Protein AF-A0A9P4NKY1-F1 (afdb_monomer_lite)

Radius of gyration: 12.94 Å; chains: 1; bounding box: 26×34×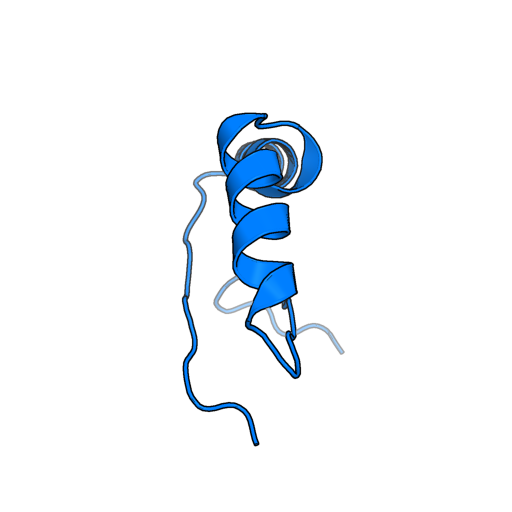28 Å

Foldseek 3Di:
DDDDDDDDDDPDPVRVCCLCPPDVVSVVVCVVVVVPDPDDDDDDDDPPDDDD

Organism: NCBI:txid1048955

Sequence (52 aa):
GITHAFIMEFESTGDRDYYVNTDPVHDEFKKLAGEILEKAIVMDYIDGVFRF

Structure (mmCIF, N/CA/C/O backbone):
data_AF-A0A9P4NKY1-F1
#
_entry.id   AF-A0A9P4NKY1-F1
#
loop_
_atom_site.group_PDB
_atom_site.id
_atom_site.type_symbol
_atom_site.label_atom_id
_atom_site.label_alt_id
_atom_site.label_comp_id
_atom_site.label_asym_id
_atom_site.label_entity_id
_atom_site.label_seq_id
_atom_site.pdbx_PDB_ins_code
_atom_site.Cartn_x
_atom_site.Cartn_y
_atom_site.Cartn_z
_atom_site.occupancy
_atom_site.B_iso_or_equiv
_atom_site.auth_seq_id
_atom_site.auth_comp_id
_atom_site.auth_asym_id
_atom_site.auth_atom_id
_atom_site.pdbx_PDB_model_num
ATOM 1 N N . GLY A 1 1 ? -14.399 -8.356 9.571 1.00 90.06 1 GLY A N 1
ATOM 2 C CA . GLY A 1 1 ? -13.827 -8.906 8.316 1.00 90.06 1 GLY A CA 1
ATOM 3 C C . GLY A 1 1 ? -13.221 -7.776 7.502 1.00 90.06 1 GLY A C 1
ATOM 4 O O . GLY A 1 1 ? -13.340 -6.641 7.937 1.00 90.06 1 GLY A O 1
ATOM 5 N N . ILE A 1 2 ? -12.581 -8.043 6.359 1.00 96.31 2 ILE A N 1
ATOM 6 C CA . ILE A 1 2 ? -12.146 -6.963 5.449 1.00 96.31 2 ILE A CA 1
ATOM 7 C C . ILE A 1 2 ? -13.379 -6.402 4.731 1.00 96.31 2 ILE A C 1
ATOM 9 O O . ILE A 1 2 ? -14.175 -7.178 4.209 1.00 96.31 2 ILE A O 1
ATOM 13 N N . THR A 1 3 ? -13.563 -5.080 4.756 1.00 97.31 3 THR A N 1
ATOM 14 C CA . THR A 1 3 ? -14.757 -4.402 4.212 1.00 97.31 3 THR A CA 1
ATOM 15 C C . THR A 1 3 ? -14.487 -3.645 2.916 1.00 97.31 3 THR A C 1
ATOM 17 O O . THR A 1 3 ? -15.397 -3.479 2.114 1.00 97.31 3 THR A O 1
ATOM 20 N N . HIS A 1 4 ? -13.245 -3.207 2.709 1.00 95.88 4 HIS A N 1
ATOM 21 C CA . HIS A 1 4 ? -12.802 -2.449 1.544 1.00 95.88 4 HIS A CA 1
ATOM 22 C C . HIS A 1 4 ? -11.451 -2.988 1.078 1.00 95.88 4 HIS A C 1
ATOM 24 O O . HIS A 1 4 ? -10.655 -3.468 1.890 1.00 95.88 4 HIS A O 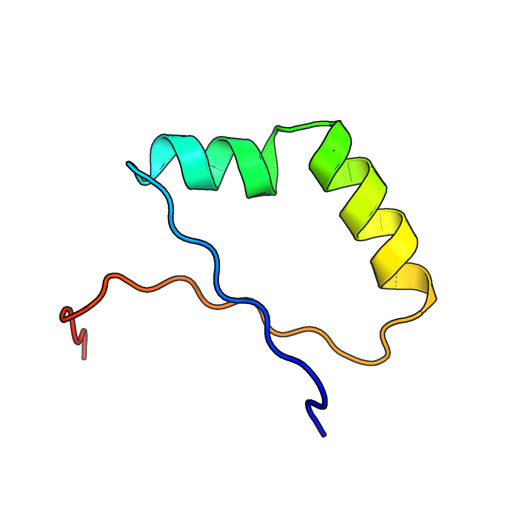1
ATOM 30 N N . ALA A 1 5 ? -11.196 -2.888 -0.222 1.00 95.69 5 ALA A N 1
ATOM 31 C CA . ALA A 1 5 ? -9.914 -3.200 -0.831 1.00 95.69 5 ALA A CA 1
ATOM 32 C C . ALA A 1 5 ? -9.564 -2.110 -1.845 1.00 95.69 5 ALA A C 1
ATOM 34 O O . ALA A 1 5 ? -10.443 -1.590 -2.532 1.00 95.69 5 ALA A O 1
ATOM 35 N N . PHE A 1 6 ? -8.276 -1.796 -1.933 1.00 95.25 6 PHE A N 1
ATOM 36 C CA . PHE A 1 6 ? -7.717 -0.871 -2.909 1.00 95.25 6 PHE A CA 1
ATOM 37 C C . PHE A 1 6 ? -6.644 -1.624 -3.690 1.00 95.25 6 PHE A C 1
ATOM 39 O O . PHE A 1 6 ? -5.800 -2.287 -3.088 1.00 95.25 6 PHE A O 1
ATOM 46 N N . ILE A 1 7 ? -6.701 -1.544 -5.017 1.00 95.12 7 ILE A N 1
ATOM 47 C CA . ILE A 1 7 ? -5.690 -2.104 -5.915 1.00 95.12 7 ILE A CA 1
ATOM 48 C C . ILE A 1 7 ? -4.960 -0.917 -6.532 1.00 95.12 7 ILE A C 1
ATOM 50 O O . ILE A 1 7 ? -5.600 0.019 -7.007 1.00 95.12 7 ILE A O 1
ATOM 54 N N . MET A 1 8 ? -3.633 -0.947 -6.476 1.00 95.31 8 MET A N 1
ATOM 55 C CA . MET A 1 8 ? -2.768 0.077 -7.048 1.00 95.31 8 MET A CA 1
ATOM 56 C C . MET A 1 8 ? -1.827 -0.594 -8.035 1.00 95.31 8 MET A C 1
ATOM 58 O O . MET A 1 8 ? -1.231 -1.624 -7.718 1.00 95.31 8 MET A O 1
ATOM 62 N N . GLU A 1 9 ? -1.704 -0.002 -9.213 1.00 96.75 9 GLU A N 1
ATO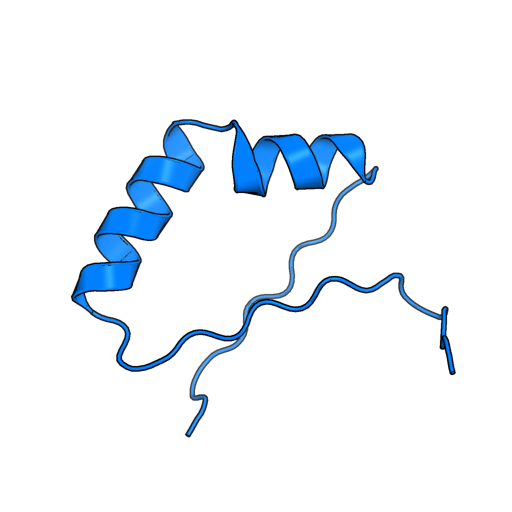M 63 C CA . GLU A 1 9 ? -0.773 -0.436 -10.246 1.00 96.75 9 GLU A CA 1
ATOM 64 C C . GLU A 1 9 ? 0.433 0.500 -10.255 1.00 96.75 9 GLU A C 1
ATOM 66 O O . GLU A 1 9 ? 0.299 1.711 -10.068 1.00 96.75 9 GLU A O 1
ATOM 71 N N . PHE A 1 10 ? 1.613 -0.073 -10.471 1.00 96.88 10 PHE A N 1
ATOM 72 C CA . PHE A 1 10 ? 2.875 0.652 -10.548 1.00 96.88 10 PHE A CA 1
ATOM 73 C C . PHE A 1 10 ? 3.618 0.216 -11.808 1.00 96.88 10 PHE A C 1
ATOM 75 O O . PHE A 1 10 ? 3.593 -0.965 -12.158 1.00 96.88 10 PHE A O 1
ATOM 82 N N . GLU A 1 11 ? 4.298 1.153 -12.473 1.00 96.88 11 GLU A N 1
ATOM 83 C CA . GLU A 1 11 ? 5.086 0.851 -13.678 1.00 96.88 11 GLU A CA 1
ATOM 84 C C . GLU A 1 11 ? 6.296 -0.041 -13.363 1.00 96.88 11 GL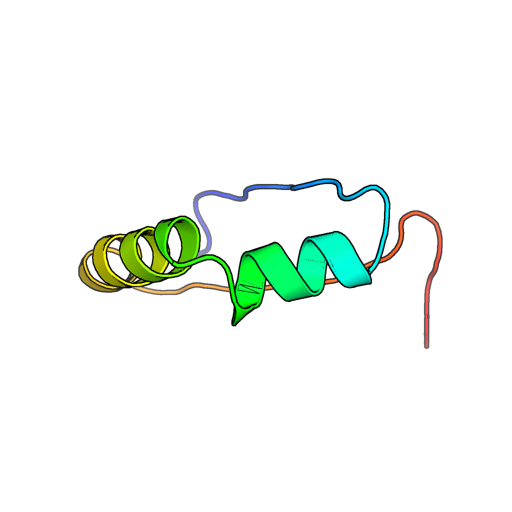U A C 1
ATOM 86 O O . GLU A 1 11 ? 6.697 -0.871 -14.181 1.00 96.88 11 GLU A O 1
ATOM 91 N N . SER A 1 12 ? 6.864 0.090 -12.160 1.00 96.31 12 SER A N 1
ATOM 92 C CA . SER A 1 12 ? 7.978 -0.729 -11.695 1.00 96.31 12 SER A CA 1
ATOM 93 C C . SER A 1 12 ? 7.910 -1.038 -10.197 1.00 96.31 12 SER A C 1
ATOM 95 O O . SER A 1 12 ? 7.226 -0.373 -9.416 1.00 96.31 12 SER A O 1
ATOM 97 N N . THR A 1 13 ? 8.693 -2.031 -9.761 1.00 95.88 13 THR A N 1
ATOM 98 C CA . THR A 1 13 ? 8.869 -2.320 -8.329 1.00 95.88 13 THR A CA 1
ATOM 99 C C . THR A 1 13 ? 9.507 -1.149 -7.581 1.00 95.88 13 THR A C 1
ATOM 101 O O . THR A 1 13 ? 9.210 -0.954 -6.409 1.00 95.88 13 THR A O 1
ATOM 104 N N . GLY A 1 14 ? 10.356 -0.358 -8.250 1.00 97.88 14 GLY A N 1
ATOM 105 C CA . GLY A 1 14 ? 10.983 0.825 -7.660 1.00 97.88 14 GLY A CA 1
ATOM 106 C C . GLY A 1 14 ? 9.972 1.923 -7.335 1.00 97.88 14 GLY A C 1
ATOM 107 O O . GLY A 1 14 ? 10.035 2.501 -6.252 1.00 97.88 14 GLY A O 1
ATOM 108 N N . ASP A 1 15 ? 8.998 2.152 -8.219 1.00 98.19 15 ASP A N 1
ATOM 109 C CA . ASP A 1 15 ? 7.942 3.150 -7.997 1.00 98.19 15 ASP A CA 1
ATOM 110 C C . ASP A 1 15 ? 7.043 2.753 -6.824 1.00 98.19 15 ASP A C 1
ATOM 112 O O . ASP A 1 15 ? 6.742 3.574 -5.956 1.00 98.19 15 ASP A O 1
ATOM 116 N N . ARG A 1 16 ? 6.683 1.465 -6.745 1.00 97.69 16 ARG A N 1
ATOM 117 C CA . ARG A 1 16 ? 5.970 0.903 -5.592 1.00 97.69 16 ARG A CA 1
ATOM 118 C C . ARG A 1 16 ? 6.776 1.070 -4.304 1.00 97.69 16 ARG A C 1
ATOM 120 O O . ARG A 1 16 ? 6.228 1.509 -3.295 1.00 97.69 16 ARG A O 1
ATOM 127 N N . ASP A 1 17 ? 8.059 0.710 -4.313 1.00 98.19 17 ASP A N 1
ATOM 128 C CA . ASP A 1 17 ? 8.902 0.765 -3.114 1.00 98.19 17 ASP A CA 1
ATOM 129 C C . ASP A 1 17 ? 9.075 2.201 -2.613 1.00 98.19 17 ASP A C 1
ATOM 131 O O . ASP A 1 17 ? 9.018 2.426 -1.401 1.00 98.19 17 ASP A O 1
ATOM 135 N N . TYR A 1 18 ? 9.211 3.166 -3.528 1.00 98.38 18 TYR A N 1
ATOM 136 C CA . TYR A 1 18 ? 9.194 4.587 -3.198 1.00 98.38 18 TYR A CA 1
ATOM 137 C C . TYR A 1 18 ? 7.856 4.996 -2.574 1.00 98.38 18 TYR A C 1
ATOM 139 O O . TYR A 1 18 ? 7.850 5.526 -1.464 1.00 98.38 18 TYR A O 1
ATOM 147 N N . TYR A 1 19 ? 6.729 4.704 -3.232 1.00 98.06 19 TYR A N 1
ATOM 148 C CA . TYR A 1 19 ? 5.395 5.064 -2.742 1.00 98.06 19 TYR A CA 1
ATOM 149 C C . TYR A 1 19 ? 5.114 4.494 -1.345 1.00 98.06 19 TYR A C 1
ATOM 151 O O . TYR A 1 19 ? 4.653 5.205 -0.459 1.00 98.06 19 TYR A O 1
ATOM 159 N N . VAL A 1 20 ? 5.435 3.218 -1.107 1.00 96.75 20 VAL A N 1
ATOM 160 C CA . VAL A 1 20 ? 5.123 2.546 0.163 1.00 96.75 20 VAL A CA 1
ATOM 161 C C . VAL A 1 20 ? 6.062 2.977 1.296 1.00 96.75 20 VAL A C 1
ATOM 163 O O . VAL A 1 20 ? 5.607 3.129 2.437 1.00 96.75 20 VAL A O 1
ATOM 166 N N . ASN A 1 21 ? 7.358 3.159 1.014 1.00 96.75 21 ASN A N 1
ATOM 167 C CA . ASN A 1 21 ? 8.388 3.273 2.057 1.00 96.75 21 ASN A CA 1
ATOM 168 C C . ASN A 1 21 ? 9.055 4.648 2.162 1.00 96.75 21 ASN A C 1
ATOM 170 O O . ASN A 1 21 ? 9.670 4.930 3.189 1.00 96.75 21 ASN A O 1
ATOM 174 N N . THR A 1 22 ? 9.011 5.473 1.117 1.00 98.19 22 THR A N 1
ATOM 175 C CA . THR A 1 22 ? 9.807 6.709 1.031 1.00 98.19 22 THR A CA 1
ATOM 176 C C . THR A 1 22 ? 8.959 7.961 0.838 1.00 98.19 22 THR A C 1
ATOM 178 O O . THR A 1 22 ? 9.342 9.012 1.345 1.00 98.19 22 THR A O 1
ATOM 181 N N . ASP A 1 23 ? 7.828 7.874 0.138 1.00 98.56 23 ASP A N 1
ATOM 182 C CA . ASP A 1 23 ? 6.963 9.023 -0.124 1.00 98.56 23 ASP A CA 1
ATOM 183 C C . ASP A 1 23 ? 6.408 9.613 1.193 1.00 98.56 23 ASP A C 1
ATOM 185 O O . ASP A 1 23 ? 5.639 8.941 1.894 1.00 98.56 23 ASP A O 1
ATOM 189 N N . PRO A 1 24 ? 6.761 10.866 1.547 1.00 98.25 24 PRO A N 1
ATOM 190 C CA . PRO A 1 24 ? 6.275 11.493 2.772 1.00 98.25 24 PRO A CA 1
ATOM 191 C C . PRO A 1 24 ? 4.753 11.684 2.774 1.00 98.25 24 PRO A C 1
ATOM 193 O O . PRO A 1 24 ? 4.140 11.625 3.838 1.00 98.25 24 PRO A O 1
ATOM 196 N N . VAL A 1 25 ? 4.126 11.860 1.605 1.00 98.44 25 VAL A N 1
ATOM 197 C CA . VAL A 1 25 ? 2.669 12.032 1.501 1.00 98.44 25 VAL A CA 1
ATOM 198 C C . VAL A 1 25 ? 1.957 10.721 1.821 1.00 98.44 25 VAL A C 1
ATOM 200 O O . VAL A 1 25 ? 0.983 10.702 2.578 1.00 98.44 25 VAL A O 1
ATOM 203 N N . HIS A 1 26 ? 2.458 9.600 1.296 1.00 97.81 26 HIS A N 1
ATOM 204 C CA . HIS A 1 26 ? 1.902 8.294 1.631 1.00 97.81 26 HIS A CA 1
ATOM 205 C C . HIS A 1 26 ? 2.171 7.910 3.095 1.00 97.81 26 HIS A C 1
ATOM 207 O O . HIS A 1 26 ? 1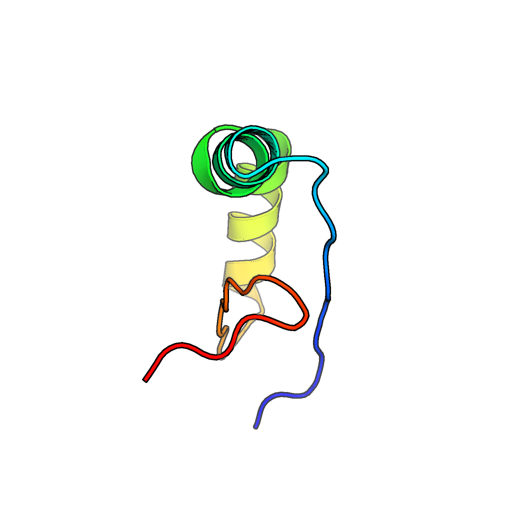.326 7.282 3.737 1.00 97.81 26 HIS A O 1
ATOM 213 N N . ASP A 1 27 ? 3.309 8.316 3.665 1.00 98.25 27 ASP A N 1
ATOM 214 C CA . ASP A 1 27 ? 3.598 8.096 5.085 1.00 98.25 27 ASP A CA 1
ATOM 215 C C . ASP A 1 27 ? 2.611 8.823 6.013 1.00 98.25 27 ASP A C 1
ATOM 217 O O . ASP A 1 27 ? 2.094 8.225 6.961 1.00 98.25 27 ASP A O 1
ATOM 221 N N . GLU A 1 28 ? 2.281 10.081 5.715 1.00 98.38 28 GLU A N 1
ATOM 222 C CA . GLU A 1 28 ? 1.240 10.828 6.433 1.00 98.38 28 GLU A CA 1
ATOM 223 C C . GLU A 1 28 ? -0.136 10.166 6.299 1.00 98.38 28 GLU A C 1
ATOM 225 O O . GLU A 1 28 ? -0.847 9.996 7.294 1.00 98.38 28 GLU A O 1
ATOM 230 N N . PHE A 1 29 ? -0.484 9.704 5.096 1.00 97.06 29 PHE A N 1
ATOM 231 C CA . PHE A 1 29 ? -1.729 8.976 4.863 1.00 97.06 29 PHE A CA 1
ATOM 232 C C . PHE A 1 29 ? -1.825 7.691 5.701 1.00 97.06 29 PHE A C 1
ATOM 234 O O . PHE A 1 29 ? -2.855 7.456 6.337 1.00 97.06 29 PHE A O 1
ATOM 241 N N . LYS A 1 30 ? -0.761 6.874 5.761 1.00 97.00 30 LYS A N 1
ATOM 242 C CA . LYS A 1 30 ? -0.736 5.640 6.573 1.00 97.00 30 LYS A CA 1
ATOM 243 C C . LYS A 1 30 ? -0.992 5.923 8.052 1.00 97.00 30 LYS A C 1
ATOM 245 O O . LYS A 1 30 ? -1.699 5.146 8.692 1.00 97.00 30 LYS A O 1
ATOM 250 N N . LYS A 1 31 ? -0.445 7.019 8.591 1.00 97.38 31 LYS A N 1
ATOM 251 C CA . LYS A 1 31 ? -0.664 7.421 9.992 1.00 97.38 31 LYS A CA 1
ATOM 252 C C . LYS A 1 31 ? -2.132 7.748 10.244 1.00 97.38 31 LYS A C 1
ATOM 254 O O . LYS A 1 31 ? -2.721 7.161 11.144 1.00 97.38 31 LYS A O 1
ATOM 259 N N . LEU A 1 32 ? -2.733 8.589 9.400 1.00 97.31 32 LEU A N 1
ATOM 260 C CA . LEU A 1 32 ? -4.149 8.957 9.511 1.00 97.31 32 LEU A CA 1
ATOM 261 C C . LEU A 1 32 ? -5.077 7.744 9.356 1.00 97.31 32 LEU A C 1
ATOM 263 O O . LEU A 1 32 ? -6.015 7.568 10.128 1.00 97.31 32 LEU A O 1
ATOM 267 N N . ALA A 1 33 ? -4.802 6.870 8.386 1.00 96.06 33 ALA A N 1
ATOM 268 C CA . ALA A 1 33 ? -5.579 5.650 8.192 1.00 96.06 33 ALA A CA 1
ATOM 269 C C . ALA A 1 33 ? -5.433 4.682 9.381 1.00 96.06 33 ALA A C 1
ATOM 271 O O . ALA A 1 33 ? -6.406 4.053 9.795 1.00 96.06 33 ALA A O 1
ATOM 272 N N . GLY A 1 34 ? -4.235 4.585 9.963 1.00 96.62 34 GLY A N 1
ATOM 273 C CA . GLY A 1 34 ? -3.954 3.733 11.118 1.00 96.62 34 GLY A CA 1
ATOM 274 C C . GLY A 1 34 ? -4.763 4.084 12.370 1.00 96.62 34 GLY A C 1
ATOM 275 O O . GLY A 1 34 ? -5.007 3.203 13.187 1.00 96.62 34 GLY A O 1
ATOM 276 N N . GLU A 1 35 ? -5.230 5.327 12.507 1.00 97.50 35 GLU A N 1
ATOM 277 C CA . GLU A 1 35 ? -6.071 5.751 13.637 1.00 97.50 35 GLU A CA 1
ATOM 278 C C . GLU A 1 35 ? -7.505 5.203 13.568 1.00 97.50 35 GLU A C 1
ATOM 280 O O . GLU A 1 35 ? -8.173 5.093 14.597 1.00 97.50 35 GLU A O 1
ATOM 285 N N . ILE A 1 36 ? -7.987 4.853 12.370 1.00 96.00 36 ILE A N 1
ATOM 286 C CA . ILE A 1 36 ? -9.385 4.449 12.135 1.00 96.00 36 ILE A CA 1
ATOM 287 C C . ILE A 1 36 ? -9.540 2.988 11.699 1.00 96.00 36 ILE A C 1
ATOM 289 O O . ILE A 1 36 ? -10.642 2.438 11.764 1.00 96.00 36 ILE A O 1
ATOM 293 N N . LEU A 1 37 ? -8.467 2.349 11.227 1.00 95.69 37 LEU A N 1
ATOM 294 C CA . LEU A 1 37 ? -8.499 0.966 10.761 1.00 95.69 37 LEU A CA 1
ATOM 295 C C . LEU A 1 37 ? -8.318 -0.015 11.925 1.00 95.69 37 LEU A C 1
ATOM 297 O O . LEU A 1 37 ? -7.278 -0.050 12.570 1.00 95.69 37 LEU A O 1
ATOM 301 N N . GLU A 1 38 ? -9.291 -0.907 12.122 1.00 96.69 38 GLU A N 1
ATOM 302 C CA . GLU A 1 38 ? -9.143 -2.056 13.033 1.00 96.69 38 GLU A CA 1
ATOM 303 C C . GLU A 1 38 ? -8.120 -3.077 12.496 1.00 96.69 38 GLU A C 1
ATOM 305 O O . GLU A 1 38 ? -7.394 -3.719 13.256 1.00 96.69 38 GLU A O 1
ATOM 310 N N . LYS A 1 39 ? -8.070 -3.258 11.169 1.00 96.25 39 LYS A N 1
ATOM 311 C CA . LYS A 1 39 ? -7.204 -4.236 10.503 1.00 96.25 39 LYS A CA 1
ATOM 312 C C . LYS A 1 39 ? -6.857 -3.800 9.081 1.0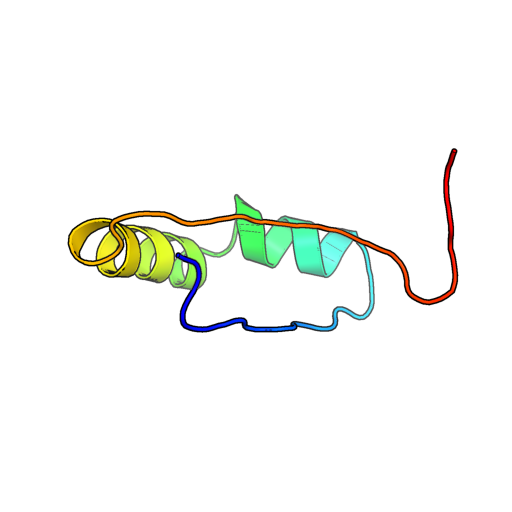0 96.25 39 LYS A C 1
ATOM 314 O O . LYS A 1 39 ? -7.747 -3.448 8.312 1.00 96.25 39 LYS A O 1
ATOM 319 N N . ALA A 1 40 ? -5.585 -3.945 8.712 1.00 95.94 40 ALA A N 1
ATOM 320 C CA . ALA A 1 40 ? -5.095 -3.803 7.343 1.00 95.94 40 ALA A CA 1
ATOM 321 C C . ALA A 1 40 ? -4.334 -5.067 6.909 1.00 95.94 40 ALA A C 1
ATOM 323 O O . ALA A 1 40 ? -3.665 -5.711 7.717 1.00 95.94 40 ALA A O 1
ATOM 324 N N . ILE A 1 41 ? -4.454 -5.430 5.632 1.00 95.94 41 ILE A N 1
ATOM 325 C CA . ILE A 1 41 ? -3.656 -6.476 4.985 1.00 95.94 41 ILE A CA 1
ATOM 326 C C . ILE A 1 41 ? -3.083 -5.852 3.719 1.00 95.94 41 ILE A C 1
ATOM 328 O O . ILE A 1 41 ? -3.838 -5.329 2.904 1.00 95.94 41 ILE A O 1
ATOM 332 N N . VAL A 1 42 ? -1.763 -5.909 3.571 1.00 95.56 42 VAL A N 1
ATOM 333 C CA . VAL A 1 42 ? -1.052 -5.419 2.388 1.00 95.56 42 VAL A CA 1
ATOM 334 C C . VAL A 1 42 ? -0.501 -6.628 1.647 1.00 95.56 42 VAL A C 1
ATOM 336 O O . VAL A 1 42 ? 0.163 -7.472 2.248 1.00 95.56 42 VAL A O 1
ATOM 339 N N . MET A 1 43 ? -0.815 -6.726 0.359 1.00 93.44 43 MET A N 1
ATOM 340 C CA . MET A 1 43 ? -0.343 -7.784 -0.525 1.00 93.44 43 MET A CA 1
ATOM 341 C C . MET A 1 43 ? 0.296 -7.142 -1.746 1.00 93.44 43 MET A C 1
ATOM 343 O O . MET A 1 43 ? -0.297 -6.265 -2.368 1.00 93.44 43 MET A O 1
ATOM 347 N N . ASP A 1 44 ? 1.487 -7.614 -2.077 1.00 94.56 44 ASP A N 1
ATOM 348 C CA . ASP A 1 44 ? 2.193 -7.276 -3.301 1.00 94.56 44 ASP A CA 1
ATOM 349 C C . ASP A 1 44 ? 2.200 -8.510 -4.204 1.00 94.56 44 ASP A C 1
ATOM 351 O O . ASP A 1 44 ? 2.520 -9.615 -3.755 1.00 94.56 44 ASP A O 1
ATOM 355 N N . TYR A 1 45 ? 1.791 -8.337 -5.457 1.00 93.06 45 TYR A N 1
ATOM 356 C CA . TYR A 1 45 ? 1.744 -9.406 -6.445 1.00 93.06 45 TYR A CA 1
ATOM 357 C C . TYR A 1 45 ? 2.005 -8.845 -7.841 1.00 93.06 45 TYR A C 1
ATOM 359 O O . TYR A 1 45 ? 1.784 -7.666 -8.107 1.00 93.06 45 TYR A O 1
ATOM 367 N N . ILE A 1 46 ? 2.474 -9.711 -8.736 1.00 92.69 46 ILE A N 1
ATOM 368 C CA . ILE A 1 46 ? 2.591 -9.406 -10.161 1.00 92.69 46 ILE A CA 1
ATOM 369 C C . ILE A 1 46 ? 1.470 -10.165 -10.855 1.00 92.69 46 ILE A C 1
ATOM 371 O O . ILE A 1 46 ? 1.354 -11.382 -10.676 1.00 92.69 46 ILE A O 1
ATOM 375 N N . ASP A 1 47 ? 0.642 -9.455 -11.620 1.00 89.94 47 ASP A N 1
ATOM 376 C CA . ASP A 1 47 ? -0.468 -10.076 -12.337 1.00 89.94 47 ASP A CA 1
ATOM 377 C C . ASP A 1 47 ? 0.030 -11.206 -13.257 1.00 89.94 47 ASP A C 1
ATOM 379 O O . ASP A 1 47 ? 1.086 -11.119 -13.888 1.00 89.94 47 ASP A O 1
ATOM 383 N N . GLY A 1 48 ? -0.703 -12.317 -13.262 1.00 91.94 48 GLY A N 1
ATOM 384 C CA . GLY A 1 48 ? -0.339 -13.534 -13.988 1.00 91.94 48 GLY A CA 1
ATOM 385 C C . GLY A 1 48 ? 0.862 -14.322 -13.437 1.00 91.94 48 GLY A C 1
ATOM 386 O O . GLY A 1 48 ? 1.183 -15.375 -13.991 1.00 91.94 48 GLY A O 1
ATOM 387 N N . VAL A 1 49 ? 1.520 -13.885 -12.354 1.00 92.94 49 VAL A N 1
ATOM 388 C CA . VAL A 1 49 ? 2.659 -14.600 -11.750 1.00 92.94 49 VAL A CA 1
ATOM 389 C C . VAL A 1 49 ? 2.230 -15.315 -10.472 1.00 92.94 49 VAL A C 1
ATOM 391 O O . VAL A 1 49 ? 2.176 -14.739 -9.388 1.00 92.94 49 VAL A O 1
ATOM 394 N N . PHE A 1 50 ? 2.003 -16.621 -10.589 1.00 87.00 50 PHE A N 1
ATOM 395 C CA . PHE A 1 50 ? 1.741 -17.495 -9.448 1.00 87.00 50 PHE A CA 1
ATOM 396 C C . PHE A 1 50 ? 3.058 -18.099 -8.956 1.00 87.00 50 PHE A C 1
ATOM 398 O O . PHE A 1 50 ? 3.717 -18.841 -9.686 1.00 87.00 50 PHE A O 1
ATOM 405 N N . ARG A 1 51 ? 3.467 -17.769 -7.727 1.00 75.81 51 ARG A N 1
ATOM 406 C CA . ARG A 1 51 ? 4.621 -18.397 -7.065 1.00 75.81 51 ARG A CA 1
ATOM 407 C C . ARG A 1 51 ? 4.115 -19.407 -6.035 1.00 75.81 51 ARG A C 1
ATOM 409 O O . ARG A 1 51 ? 3.182 -19.096 -5.299 1.00 75.81 51 ARG A O 1
ATOM 416 N N . PHE A 1 52 ? 4.703 -20.603 -6.055 1.00 53.56 52 PHE A N 1
ATOM 417 C CA . PHE A 1 52 ? 4.434 -21.696 -5.114 1.00 53.56 52 PHE A CA 1
ATOM 418 C C . PHE A 1 52 ? 5.283 -21.557 -3.851 1.00 53.56 52 PHE A C 1
ATOM 420 O O . PHE A 1 52 ? 6.429 -21.064 -3.980 1.00 53.56 52 PHE A O 1
#

Secondary structure (DSSP, 8-state):
----------SSHHHHHHHHHT-HHHHHHHHHHHTT-S--------TT----

pLDDT: mean 94.79, std 6.82, range [53.56, 98.56]

InterPro domains:
  IPR011008 Dimeric alpha-beta barrel [SSF54909] (1-50)
  IPR013097 Stress responsive alpha+beta-barrel [PF07876] (1-46)
  IPR013097 Stress responsive alpha+beta-barrel [PS51502] (1-45)